Protein AF-A0AAJ1X7M6-F1 (afdb_monomer)

Structure (mmCIF, N/CA/C/O backbone):
data_AF-A0AAJ1X7M6-F1
#
_entry.id   AF-A0AAJ1X7M6-F1
#
loop_
_atom_site.group_PDB
_atom_site.id
_atom_site.type_symbol
_atom_site.label_atom_id
_atom_site.label_alt_id
_atom_site.label_comp_id
_atom_site.label_asym_id
_atom_site.label_entity_id
_atom_site.label_seq_id
_atom_site.pdbx_PDB_ins_code
_atom_site.Cartn_x
_atom_site.Cartn_y
_atom_site.Cartn_z
_atom_site.occupancy
_atom_site.B_iso_or_equiv
_atom_site.auth_seq_id
_atom_site.auth_comp_id
_atom_site.auth_asym_id
_atom_site.auth_atom_id
_atom_site.pdbx_PDB_model_num
ATOM 1 N N . ILE A 1 1 ? 9.380 -6.511 -21.056 1.00 93.94 1 ILE A N 1
ATOM 2 C CA . ILE A 1 1 ? 8.818 -5.500 -20.131 1.00 93.94 1 ILE A CA 1
ATOM 3 C C . ILE A 1 1 ? 8.712 -6.164 -18.772 1.00 93.94 1 ILE A C 1
ATOM 5 O O . ILE A 1 1 ? 8.266 -7.304 -18.730 1.00 93.94 1 ILE A O 1
ATOM 9 N N . GLY A 1 2 ? 9.185 -5.514 -17.716 1.00 96.38 2 GLY A N 1
ATOM 10 C CA . GLY A 1 2 ? 9.044 -5.980 -16.339 1.00 96.38 2 GLY A CA 1
ATOM 11 C C . GLY A 1 2 ? 8.479 -4.866 -15.471 1.00 96.38 2 GLY A C 1
ATOM 12 O O . GLY A 1 2 ? 8.738 -3.697 -15.748 1.00 96.38 2 GLY A O 1
ATOM 13 N N . SER A 1 3 ? 7.714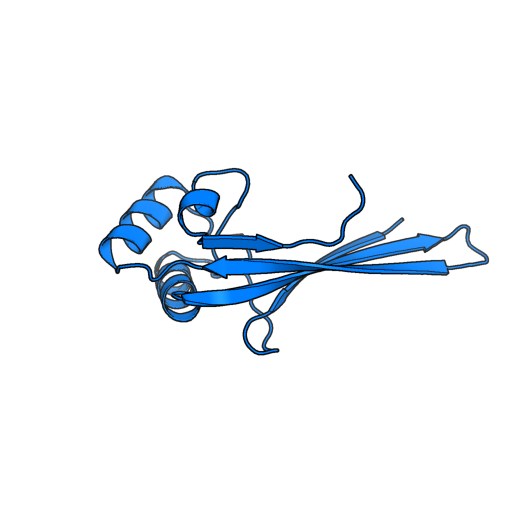 -5.227 -14.449 1.00 95.88 3 SER A N 1
ATOM 14 C CA . SER A 1 3 ? 7.148 -4.284 -13.488 1.00 95.88 3 SER A CA 1
ATOM 15 C C . SER A 1 3 ? 7.124 -4.892 -12.094 1.00 95.88 3 SER A C 1
ATOM 17 O O . SER A 1 3 ? 7.046 -6.114 -11.959 1.00 95.88 3 SER A O 1
ATOM 19 N N . ASP A 1 4 ? 7.161 -4.037 -11.081 1.00 93.94 4 ASP A N 1
ATOM 20 C CA . ASP A 1 4 ? 6.993 -4.416 -9.680 1.00 93.94 4 ASP A CA 1
ATOM 21 C C . ASP A 1 4 ? 6.290 -3.292 -8.917 1.00 93.94 4 ASP A C 1
ATOM 23 O O . ASP A 1 4 ? 6.325 -2.134 -9.345 1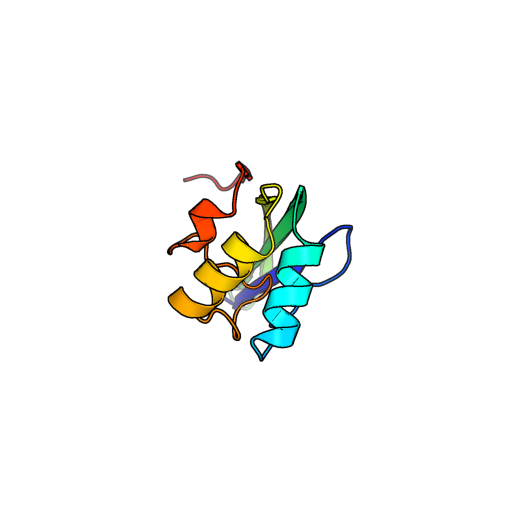.00 93.94 4 ASP A O 1
ATOM 27 N N . GLN A 1 5 ? 5.653 -3.631 -7.799 1.00 91.69 5 GLN A N 1
ATOM 28 C CA . GLN A 1 5 ? 4.992 -2.651 -6.947 1.00 91.69 5 GLN A CA 1
ATOM 29 C C . GLN A 1 5 ? 5.335 -2.883 -5.478 1.00 91.69 5 GLN A C 1
ATOM 31 O O . GLN A 1 5 ? 5.181 -3.987 -4.952 1.00 91.69 5 GLN A O 1
ATOM 36 N N . VAL A 1 6 ? 5.750 -1.816 -4.798 1.00 93.75 6 VAL A N 1
ATOM 37 C CA . VAL A 1 6 ? 6.059 -1.827 -3.362 1.00 93.75 6 VAL A CA 1
ATOM 38 C C . VAL A 1 6 ? 5.380 -0.658 -2.659 1.00 93.75 6 VAL A C 1
ATOM 40 O O . VAL A 1 6 ? 5.072 0.357 -3.277 1.00 93.75 6 VAL A O 1
ATOM 43 N N . ALA A 1 7 ? 5.141 -0.794 -1.356 1.00 94.88 7 ALA A N 1
ATOM 44 C CA . ALA A 1 7 ? 4.537 0.252 -0.537 1.00 94.88 7 ALA A CA 1
ATOM 45 C C . ALA A 1 7 ? 5.502 0.700 0.562 1.00 94.88 7 ALA A C 1
ATOM 47 O O . ALA A 1 7 ? 6.215 -0.130 1.136 1.00 94.88 7 ALA A O 1
ATOM 48 N N . THR A 1 8 ? 5.496 1.990 0.888 1.00 96.31 8 THR A N 1
ATOM 49 C CA . THR A 1 8 ? 6.234 2.549 2.021 1.00 96.31 8 THR A CA 1
ATOM 50 C C . THR A 1 8 ? 5.355 3.471 2.870 1.00 96.31 8 THR A C 1
ATOM 52 O O . THR A 1 8 ? 4.391 4.062 2.387 1.00 96.31 8 THR A O 1
ATOM 55 N N . VAL A 1 9 ? 5.670 3.571 4.161 1.00 96.12 9 VAL A N 1
ATOM 56 C CA . VAL A 1 9 ? 5.131 4.585 5.082 1.00 96.12 9 VAL A CA 1
ATOM 57 C C . VAL A 1 9 ? 6.305 5.173 5.847 1.00 96.12 9 VAL A C 1
ATOM 59 O O . VAL A 1 9 ? 7.151 4.422 6.332 1.00 96.12 9 VAL A O 1
ATOM 62 N N . ASP A 1 10 ? 6.413 6.499 5.893 1.00 93.19 10 ASP A N 1
ATOM 63 C CA . ASP A 1 10 ? 7.557 7.200 6.497 1.00 93.19 10 ASP A CA 1
ATOM 64 C C . ASP A 1 10 ? 8.926 6.659 6.020 1.00 93.19 10 ASP A C 1
ATOM 66 O O . ASP A 1 10 ? 9.877 6.502 6.790 1.00 93.19 10 ASP A O 1
ATOM 70 N N . GLY A 1 11 ? 9.018 6.310 4.731 1.00 91.00 11 GLY A N 1
ATOM 71 C CA . GLY A 1 11 ? 10.219 5.744 4.108 1.00 91.00 11 GLY A CA 1
ATOM 72 C C . GLY A 1 11 ? 10.545 4.294 4.497 1.00 91.00 11 GLY A C 1
ATOM 73 O O . GLY A 1 11 ? 11.577 3.776 4.074 1.00 91.00 11 GLY A O 1
ATOM 74 N N . GLN A 1 12 ? 9.698 3.622 5.283 1.00 94.62 12 GLN A N 1
ATOM 75 C CA . GLN A 1 12 ? 9.862 2.214 5.651 1.00 94.62 12 GLN A CA 1
ATOM 76 C C . GLN A 1 12 ? 9.002 1.304 4.767 1.00 94.62 12 GLN A C 1
ATOM 78 O O . GLN A 1 12 ? 7.818 1.592 4.576 1.00 94.62 12 GLN A O 1
ATOM 83 N N . PRO A 1 13 ? 9.548 0.188 4.249 1.00 94.81 13 PRO A N 1
ATOM 84 C CA . PRO A 1 13 ? 8.801 -0.722 3.393 1.00 94.81 13 PRO A CA 1
ATOM 85 C C . PRO A 1 13 ? 7.702 -1.457 4.163 1.00 94.81 13 PRO A C 1
ATOM 87 O O . PRO A 1 13 ? 7.901 -1.937 5.281 1.00 94.81 13 PRO A O 1
ATOM 90 N N . ILE A 1 14 ? 6.549 -1.607 3.517 1.00 95.12 14 ILE A N 1
ATOM 91 C CA . ILE A 1 14 ? 5.398 -2.342 4.031 1.00 95.12 14 ILE A CA 1
ATOM 92 C C . ILE A 1 14 ? 5.165 -3.563 3.153 1.00 95.12 14 ILE A C 1
ATOM 94 O O . ILE A 1 14 ? 4.930 -3.463 1.952 1.00 95.12 14 ILE A O 1
ATOM 98 N N . GLY A 1 15 ? 5.206 -4.736 3.778 1.00 94.12 15 GLY A N 1
ATOM 99 C CA . GLY A 1 15 ? 4.908 -6.001 3.122 1.00 94.12 15 GLY A CA 1
ATOM 100 C C . GLY A 1 15 ? 3.475 -6.474 3.344 1.00 94.12 15 GLY A C 1
ATOM 101 O O . GLY A 1 15 ? 2.651 -5.826 3.994 1.00 94.12 15 GLY A O 1
ATOM 102 N N . LYS A 1 16 ? 3.211 -7.678 2.842 1.00 95.19 16 LYS A N 1
ATOM 103 C CA . LYS A 1 16 ? 1.962 -8.408 3.062 1.00 95.19 16 LYS A CA 1
ATOM 104 C C . LYS A 1 16 ? 1.849 -8.816 4.539 1.00 95.19 16 LYS A C 1
ATOM 106 O O . LYS A 1 16 ? 2.827 -9.335 5.095 1.00 95.19 16 LYS A O 1
ATOM 111 N N . PRO A 1 17 ? 0.696 -8.609 5.191 1.00 96.06 17 PRO A N 1
ATOM 112 C CA . PRO A 1 17 ? 0.522 -8.964 6.597 1.00 96.06 17 PRO A CA 1
ATOM 113 C C . PRO A 1 17 ? 0.467 -10.484 6.818 1.00 96.06 17 PRO A C 1
ATOM 115 O O . PRO A 1 17 ? 0.880 -10.951 7.872 1.00 96.06 17 PRO A O 1
ATOM 118 N N . GLY A 1 18 ? 0.001 -11.272 5.846 1.00 96.69 18 GLY A N 1
ATOM 119 C CA . GLY A 1 18 ? -0.097 -12.734 5.910 1.00 96.69 18 GLY A CA 1
ATOM 120 C C . GLY A 1 18 ? -1.276 -13.272 6.728 1.00 96.69 18 GLY A C 1
ATOM 121 O O . GLY A 1 18 ? -1.846 -14.290 6.349 1.00 96.69 18 GLY A O 1
ATOM 122 N N . ASP A 1 19 ? -1.675 -12.590 7.804 1.00 96.81 19 ASP A N 1
ATOM 123 C CA . ASP A 1 19 ? -2.802 -12.980 8.658 1.00 96.81 19 ASP A CA 1
ATOM 124 C C . ASP A 1 19 ? -3.592 -11.772 9.194 1.00 96.81 19 ASP A C 1
ATOM 126 O O . ASP A 1 19 ? -3.164 -10.619 9.081 1.00 96.81 19 ASP A O 1
ATOM 130 N N . PHE A 1 20 ? -4.756 -12.049 9.794 1.00 97.31 20 PHE A N 1
ATOM 131 C CA . PHE A 1 20 ? -5.662 -11.038 10.349 1.00 97.31 20 PHE A CA 1
ATOM 132 C C . PHE A 1 20 ? -5.008 -10.173 11.431 1.00 97.31 20 PHE A C 1
ATOM 134 O O . PHE A 1 20 ? -5.150 -8.953 11.409 1.00 97.31 20 PHE A O 1
ATOM 141 N N . THR A 1 21 ? -4.277 -10.775 12.371 1.00 97.69 21 THR A N 1
ATOM 142 C CA . THR A 1 21 ? -3.670 -10.053 13.502 1.00 97.69 21 THR A CA 1
ATOM 143 C C . THR A 1 21 ? -2.637 -9.045 13.007 1.00 97.69 21 THR A C 1
ATOM 145 O O . THR A 1 21 ? -2.621 -7.888 13.435 1.00 97.69 21 THR A O 1
ATOM 148 N N . ARG A 1 22 ? -1.793 -9.463 12.060 1.00 97.56 22 ARG A N 1
ATOM 149 C CA . ARG A 1 22 ? -0.799 -8.599 11.423 1.00 97.56 22 ARG A CA 1
ATOM 150 C C . ARG A 1 22 ? -1.452 -7.544 10.537 1.00 97.56 22 ARG A C 1
ATOM 152 O O . ARG A 1 22 ? -0.970 -6.415 10.527 1.00 97.56 22 ARG A O 1
ATOM 159 N N . ALA A 1 23 ? -2.549 -7.866 9.855 1.00 97.38 23 ALA A N 1
ATOM 160 C CA . ALA A 1 23 ? -3.294 -6.903 9.045 1.00 97.38 23 ALA A CA 1
ATOM 161 C C . ALA A 1 23 ? -3.955 -5.824 9.914 1.00 97.38 23 ALA A C 1
ATOM 163 O O . ALA A 1 23 ? -3.888 -4.640 9.593 1.00 97.38 23 ALA A O 1
ATOM 164 N N . GLN A 1 24 ? -4.506 -6.207 11.068 1.00 97.94 24 GLN A N 1
ATOM 165 C CA . GLN A 1 24 ? -5.075 -5.274 12.040 1.00 97.94 24 GLN A CA 1
ATOM 166 C C . GLN A 1 24 ? -4.001 -4.323 12.583 1.00 97.94 24 GLN A C 1
ATOM 168 O O . GLN A 1 24 ? -4.199 -3.108 12.608 1.00 97.94 24 GLN A O 1
ATOM 173 N N . ALA A 1 25 ? -2.840 -4.855 12.981 1.00 97.12 25 ALA A N 1
ATOM 174 C CA . ALA A 1 25 ? -1.711 -4.042 13.431 1.00 97.12 25 ALA A CA 1
ATOM 175 C C . ALA A 1 25 ? -1.198 -3.105 12.325 1.00 97.12 25 ALA A C 1
ATOM 177 O O . ALA A 1 25 ? -0.912 -1.938 12.590 1.00 97.12 25 ALA A O 1
ATOM 178 N N . GLN A 1 26 ? -1.133 -3.596 11.086 1.00 96.56 26 GLN A N 1
ATOM 179 C CA . GLN A 1 26 ? -0.722 -2.808 9.931 1.00 96.56 26 GLN A CA 1
ATOM 180 C C . GLN A 1 26 ? -1.707 -1.660 9.666 1.00 96.56 26 GLN A C 1
ATOM 182 O O . GLN A 1 26 ? -1.278 -0.514 9.616 1.00 96.56 26 GLN A O 1
ATOM 187 N N . LEU A 1 27 ? -3.020 -1.911 9.603 1.00 97.19 27 LEU A N 1
ATOM 188 C CA . LEU A 1 27 ? -4.020 -0.852 9.398 1.00 97.19 27 LEU A CA 1
ATOM 189 C C . LEU A 1 27 ? -4.065 0.168 10.543 1.00 97.19 27 LEU A C 1
ATOM 191 O O . LEU A 1 27 ? -4.280 1.354 10.293 1.00 97.19 27 LEU A O 1
ATOM 195 N N . ARG A 1 28 ? -3.809 -0.249 11.789 1.00 97.50 28 ARG A N 1
ATOM 196 C CA . ARG A 1 28 ? -3.641 0.688 12.913 1.00 97.50 28 ARG A CA 1
ATOM 197 C C . ARG A 1 28 ? -2.437 1.605 12.713 1.00 97.50 28 ARG A C 1
ATOM 199 O O . ARG A 1 28 ? -2.561 2.802 12.948 1.00 97.50 28 ARG A O 1
ATOM 206 N N . ALA A 1 29 ? -1.303 1.062 12.271 1.00 96.31 29 ALA A N 1
ATOM 207 C CA . ALA A 1 29 ? -0.098 1.846 11.999 1.00 96.31 29 ALA A CA 1
ATOM 208 C C . ALA A 1 29 ? -0.2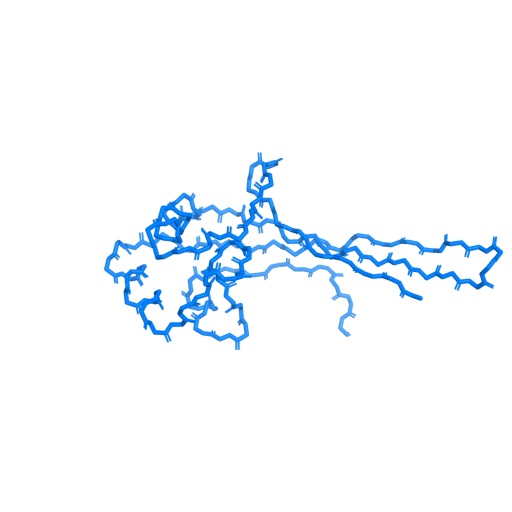90 2.814 10.821 1.00 96.31 29 ALA A C 1
ATOM 210 O O . ALA A 1 29 ? 0.226 3.926 10.852 1.00 96.31 29 ALA A O 1
ATOM 211 N N . LEU A 1 30 ? -1.070 2.410 9.815 1.00 96.44 30 LEU A N 1
ATOM 212 C CA . LEU A 1 30 ? -1.386 3.239 8.652 1.00 96.44 30 LEU A CA 1
ATOM 213 C C . LEU A 1 30 ? -2.460 4.300 8.921 1.00 96.44 30 LEU A C 1
ATOM 215 O O . LEU A 1 30 ? -2.583 5.250 8.155 1.00 96.44 30 LEU A O 1
ATOM 219 N N . SER A 1 31 ? -3.240 4.161 9.994 1.00 97.44 31 SER A N 1
ATOM 220 C CA . SER A 1 31 ? -4.325 5.078 10.350 1.00 97.44 31 SER A CA 1
ATOM 221 C C . SER A 1 31 ? -3.844 6.533 10.422 1.00 97.44 31 SER A C 1
ATOM 223 O O . SER A 1 31 ? -2.996 6.891 11.239 1.00 97.44 31 SER A O 1
ATOM 225 N N . GLY A 1 32 ? -4.407 7.390 9.568 1.00 97.31 32 GLY A N 1
ATOM 226 C CA . GLY A 1 32 ? -4.041 8.805 9.467 1.00 97.31 32 GLY A CA 1
ATOM 227 C C . GLY A 1 32 ? -2.708 9.103 8.768 1.00 97.31 32 GLY A C 1
ATOM 228 O O . GLY A 1 32 ? -2.341 10.276 8.701 1.00 97.31 32 GLY A O 1
ATOM 229 N N . GLN A 1 33 ? -1.996 8.090 8.270 1.00 97.88 33 GLN A N 1
ATOM 230 C CA . GLN A 1 33 ? -0.709 8.242 7.589 1.00 97.88 33 GLN A CA 1
ATOM 231 C C . GLN A 1 33 ? -0.869 8.391 6.075 1.00 97.88 33 GLN A C 1
ATOM 233 O O . GLN A 1 33 ? -1.921 8.100 5.500 1.00 97.88 33 GLN A O 1
ATOM 238 N N . ILE A 1 34 ? 0.204 8.836 5.424 1.00 97.44 34 ILE A N 1
ATOM 239 C CA . ILE A 1 34 ? 0.337 8.791 3.969 1.00 97.44 34 ILE A CA 1
ATOM 240 C C . ILE A 1 34 ? 1.174 7.566 3.618 1.00 97.44 34 ILE A C 1
ATOM 242 O O . ILE A 1 34 ? 2.305 7.430 4.076 1.00 97.44 34 ILE A O 1
ATOM 246 N N . VAL A 1 35 ? 0.603 6.687 2.803 1.00 96.38 35 VAL A N 1
ATOM 247 C CA . VAL A 1 35 ? 1.288 5.521 2.244 1.00 96.38 35 VAL A CA 1
ATOM 248 C C . VAL A 1 35 ? 1.664 5.831 0.805 1.00 96.38 35 VAL A C 1
ATOM 250 O O . VAL A 1 35 ? 0.817 6.265 0.022 1.00 96.38 35 VAL A O 1
ATOM 253 N N . GLU A 1 36 ? 2.924 5.606 0.459 1.00 95.88 36 GLU A N 1
ATOM 254 C CA . GLU A 1 36 ? 3.440 5.770 -0.895 1.00 95.88 36 GLU A CA 1
ATOM 255 C C . GLU A 1 36 ? 3.519 4.401 -1.573 1.00 95.88 36 GLU A C 1
ATOM 257 O O . GLU A 1 36 ? 4.228 3.503 -1.120 1.00 95.88 36 GLU A O 1
ATOM 262 N N . PHE A 1 37 ? 2.769 4.229 -2.657 1.00 94.00 37 PHE A N 1
ATOM 263 C CA . PHE A 1 37 ? 2.824 3.055 -3.519 1.00 94.00 37 PHE A CA 1
ATOM 264 C C . PHE A 1 37 ? 3.700 3.376 -4.728 1.00 94.00 37 PHE A C 1
ATOM 266 O O . PHE A 1 37 ? 3.348 4.224 -5.548 1.00 94.00 37 PHE A O 1
ATOM 273 N N . HIS A 1 38 ? 4.830 2.688 -4.829 1.00 94.12 38 HIS A N 1
ATOM 274 C CA . HIS A 1 38 ? 5.784 2.795 -5.926 1.00 94.12 38 HIS A CA 1
ATOM 275 C C . HIS A 1 38 ? 5.458 1.737 -6.965 1.00 94.12 38 HIS A C 1
ATOM 277 O O . HIS A 1 38 ? 5.478 0.546 -6.651 1.00 94.12 38 HIS A O 1
ATOM 283 N N . SER A 1 39 ? 5.166 2.166 -8.187 1.00 93.94 39 SER A N 1
ATOM 284 C CA . SER A 1 39 ? 4.966 1.282 -9.333 1.00 93.94 39 SER A CA 1
ATOM 285 C C . SER A 1 39 ? 6.140 1.454 -10.286 1.00 93.94 39 SER A C 1
ATOM 287 O O . SER A 1 39 ? 6.226 2.442 -11.018 1.00 93.94 39 SER A O 1
ATOM 289 N N . ALA A 1 40 ? 7.055 0.488 -10.269 1.00 94.56 40 ALA A N 1
ATOM 290 C CA . ALA A 1 40 ? 8.243 0.495 -11.105 1.00 94.56 40 ALA A CA 1
ATOM 291 C C . ALA A 1 40 ? 7.980 -0.242 -12.424 1.00 94.56 40 ALA A C 1
ATOM 293 O O . ALA A 1 40 ? 7.434 -1.347 -12.436 1.00 94.56 40 ALA A O 1
ATOM 294 N N . LEU A 1 41 ? 8.428 0.334 -13.540 1.00 95.44 41 LEU A N 1
ATOM 295 C CA . LEU A 1 41 ? 8.351 -0.251 -14.880 1.00 95.44 41 LEU A CA 1
ATOM 296 C C . LEU A 1 41 ? 9.728 -0.229 -15.546 1.00 95.44 41 LEU A C 1
ATOM 298 O O . LEU A 1 41 ? 10.462 0.753 -15.447 1.00 95.44 41 LEU A O 1
ATOM 302 N N . ALA A 1 42 ? 10.056 -1.291 -16.279 1.00 96.25 42 ALA A N 1
ATOM 303 C CA . ALA A 1 42 ? 11.224 -1.367 -17.144 1.00 96.25 42 ALA A CA 1
ATOM 304 C C . ALA A 1 42 ? 10.872 -1.959 -18.519 1.00 96.25 42 ALA A C 1
ATOM 306 O O . ALA A 1 42 ? 10.321 -3.060 -18.634 1.00 96.25 42 ALA A O 1
ATOM 307 N N . VAL A 1 43 ? 11.249 -1.257 -19.586 1.00 97.06 43 VAL A N 1
ATOM 308 C CA . VAL A 1 43 ? 11.092 -1.692 -20.981 1.00 97.06 43 VAL A CA 1
ATOM 309 C C . VAL A 1 43 ? 12.475 -1.830 -21.600 1.00 97.06 43 VAL A C 1
ATOM 311 O O . VAL A 1 43 ? 13.322 -0.960 -21.436 1.00 97.06 43 VAL A O 1
ATOM 314 N N . THR A 1 44 ? 12.716 -2.925 -22.316 1.00 97.31 44 THR A N 1
ATOM 315 C CA . THR A 1 44 ? 13.975 -3.139 -23.031 1.00 97.31 44 THR A CA 1
ATOM 316 C C . THR A 1 44 ? 13.728 -3.803 -24.372 1.00 97.31 44 THR A C 1
ATOM 318 O O . THR A 1 44 ? 12.843 -4.652 -24.485 1.00 97.31 44 THR A O 1
ATOM 321 N N . ASP A 1 45 ? 14.520 -3.415 -25.365 1.00 96.88 45 ASP A N 1
ATOM 322 C CA . ASP A 1 45 ? 14.614 -4.051 -26.681 1.00 96.88 45 ASP A CA 1
ATOM 323 C C . ASP A 1 45 ? 15.851 -4.965 -26.810 1.00 96.88 45 ASP A C 1
ATOM 325 O O . ASP A 1 45 ? 16.141 -5.466 -27.892 1.00 96.88 45 ASP A O 1
ATOM 329 N N . GLY A 1 46 ? 16.591 -5.184 -25.714 1.00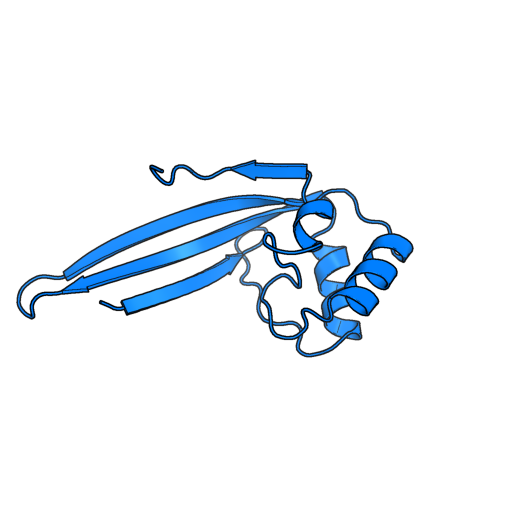 95.88 46 GLY A N 1
ATOM 330 C CA . GLY A 1 46 ? 17.862 -5.918 -25.697 1.00 95.88 46 GLY A CA 1
ATOM 331 C C . GLY A 1 46 ? 19.108 -5.043 -25.884 1.00 95.88 46 GLY A C 1
ATOM 332 O O . GLY A 1 46 ? 20.215 -5.516 -25.634 1.00 95.88 46 GLY A O 1
ATOM 333 N N . HIS A 1 47 ? 18.947 -3.768 -26.249 1.00 96.75 47 HIS A N 1
ATOM 334 C CA . HIS A 1 47 ? 20.041 -2.807 -26.429 1.00 96.75 47 HIS A CA 1
ATOM 335 C C . HIS A 1 47 ? 19.945 -1.618 -25.469 1.00 96.75 47 HIS A C 1
ATOM 337 O O . HIS A 1 47 ? 20.960 -1.177 -24.929 1.00 96.75 47 HIS A O 1
ATOM 343 N N . ARG A 1 48 ? 18.732 -1.111 -25.229 1.00 96.31 48 ARG A N 1
ATOM 344 C CA . ARG A 1 48 ? 18.439 -0.034 -24.276 1.00 96.31 48 ARG A CA 1
ATOM 345 C C . ARG A 1 48 ? 17.443 -0.507 -23.225 1.00 96.31 48 ARG A C 1
ATOM 347 O O . ARG A 1 48 ? 16.631 -1.400 -23.471 1.00 96.31 48 ARG A O 1
ATOM 354 N N . VAL A 1 49 ? 17.509 0.097 -22.041 1.00 97.25 49 VAL A N 1
ATOM 355 C CA . VAL A 1 49 ? 16.507 -0.074 -20.986 1.00 97.25 49 VAL A CA 1
ATOM 356 C C . VAL A 1 49 ? 15.958 1.296 -20.613 1.00 97.25 49 VAL A C 1
ATOM 358 O O . VAL A 1 49 ? 16.714 2.144 -20.150 1.00 97.25 49 VAL A O 1
ATOM 361 N N . GLU A 1 50 ? 14.656 1.481 -20.786 1.00 97.12 50 GLU A N 1
ATOM 362 C CA . GLU A 1 50 ? 13.902 2.606 -20.227 1.00 97.12 50 GLU A CA 1
ATOM 363 C C . GLU A 1 50 ? 13.265 2.170 -18.909 1.00 97.12 50 GLU A C 1
ATOM 365 O O . GLU A 1 50 ? 12.788 1.035 -18.803 1.00 97.12 50 GLU A O 1
ATOM 370 N N . LYS A 1 51 ? 13.265 3.048 -17.903 1.00 95.94 51 LYS A N 1
ATOM 371 C CA . LYS A 1 51 ? 12.693 2.766 -16.581 1.00 95.94 51 LYS A CA 1
ATOM 372 C C . LYS A 1 51 ? 11.919 3.967 -16.056 1.00 95.94 51 LYS A C 1
ATOM 374 O O . LYS A 1 51 ? 12.332 5.100 -16.286 1.00 95.94 51 LYS A O 1
ATOM 379 N N . ALA A 1 52 ? 10.858 3.704 -15.308 1.00 94.00 52 ALA A N 1
ATOM 380 C CA . ALA A 1 52 ? 10.090 4.714 -14.592 1.00 94.00 52 ALA A CA 1
ATOM 381 C C . ALA A 1 52 ? 9.689 4.185 -13.207 1.00 94.00 52 ALA A C 1
ATOM 383 O O . ALA A 1 52 ? 9.479 2.982 -13.052 1.00 94.00 52 ALA A O 1
ATOM 384 N N . ASP A 1 53 ? 9.591 5.085 -12.229 1.00 93.81 53 ASP A N 1
ATOM 385 C CA . ASP A 1 53 ? 8.948 4.844 -10.934 1.00 93.81 53 ASP A CA 1
ATOM 386 C C . ASP A 1 53 ? 7.831 5.873 -10.766 1.00 93.81 53 ASP A C 1
ATOM 388 O O . ASP A 1 53 ? 8.083 7.080 -10.819 1.00 93.81 53 ASP A O 1
ATOM 392 N N . ILE A 1 54 ? 6.600 5.387 -10.631 1.00 93.56 54 ILE A N 1
ATOM 393 C CA . ILE A 1 54 ? 5.408 6.211 -10.469 1.00 93.56 54 ILE A CA 1
ATOM 394 C C . ILE A 1 54 ? 4.945 6.062 -9.025 1.00 93.56 54 ILE A C 1
ATOM 396 O O . ILE A 1 54 ? 4.589 4.966 -8.586 1.00 93.56 54 ILE A O 1
ATOM 400 N N . VAL A 1 55 ? 4.926 7.180 -8.299 1.00 94.31 55 VAL A N 1
ATOM 401 C CA . VAL A 1 55 ? 4.538 7.212 -6.887 1.00 94.31 55 VAL A CA 1
ATOM 402 C C . VAL A 1 55 ? 3.092 7.670 -6.755 1.00 94.31 55 VAL A C 1
ATOM 404 O O . VAL A 1 55 ? 2.762 8.817 -7.052 1.00 94.31 55 VAL A O 1
ATOM 407 N N . THR A 1 56 ? 2.241 6.784 -6.246 1.00 94.44 56 THR A N 1
ATOM 408 C CA . THR A 1 56 ? 0.872 7.109 -5.832 1.00 94.44 56 THR A CA 1
ATOM 409 C C . THR A 1 56 ? 0.826 7.289 -4.319 1.00 94.44 56 THR A C 1
ATOM 411 O O . THR A 1 56 ? 1.211 6.395 -3.569 1.00 94.44 56 THR A O 1
ATOM 414 N N . ARG A 1 57 ? 0.339 8.440 -3.850 1.00 95.75 57 ARG A N 1
ATOM 415 C CA . ARG A 1 57 ? 0.216 8.763 -2.423 1.00 95.75 57 ARG A CA 1
ATOM 416 C C . ARG A 1 57 ? -1.220 8.586 -1.961 1.00 95.75 57 ARG A C 1
ATOM 418 O O . ARG A 1 57 ? -2.111 9.315 -2.393 1.00 95.75 57 ARG A O 1
ATOM 425 N N . CYS A 1 58 ? -1.429 7.655 -1.041 1.00 95.62 58 CYS A N 1
ATOM 426 C CA . CYS A 1 58 ? -2.724 7.368 -0.440 1.00 95.62 58 CYS A CA 1
ATOM 427 C C . CYS A 1 58 ? -2.729 7.861 1.004 1.00 95.62 58 CYS A C 1
ATOM 429 O O . CYS A 1 58 ? -2.038 7.306 1.859 1.00 95.62 58 CYS A O 1
ATOM 431 N N . LYS A 1 59 ? -3.527 8.888 1.300 1.00 97.25 59 LYS A N 1
ATOM 432 C CA . LYS A 1 59 ? -3.749 9.321 2.679 1.00 97.25 59 LYS A CA 1
ATOM 433 C C . LYS A 1 59 ? -4.836 8.455 3.296 1.00 97.25 59 LYS A C 1
ATOM 435 O O . LYS A 1 59 ? -5.965 8.451 2.813 1.00 97.25 59 LYS A O 1
ATOM 440 N N . PHE A 1 60 ? -4.517 7.745 4.368 1.00 97.25 60 PHE A N 1
ATOM 441 C CA . PHE A 1 60 ? -5.489 6.970 5.127 1.00 97.25 60 PHE A CA 1
ATOM 442 C 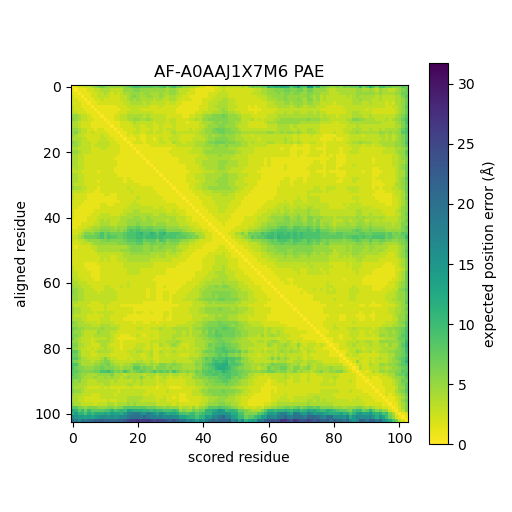C . PHE A 1 60 ? -6.286 7.882 6.056 1.00 97.25 60 PHE A C 1
ATOM 444 O O . PHE A 1 60 ? -5.757 8.814 6.666 1.00 97.25 60 PHE A O 1
ATOM 451 N N . ARG A 1 61 ? -7.575 7.582 6.209 1.00 97.94 61 ARG A N 1
ATOM 452 C CA . ARG A 1 61 ? -8.410 8.194 7.246 1.00 97.94 61 ARG A CA 1
ATOM 453 C C . ARG A 1 61 ? -7.886 7.798 8.623 1.00 97.94 61 ARG A C 1
ATOM 455 O O . ARG A 1 61 ? -7.167 6.813 8.781 1.00 97.94 61 ARG A O 1
ATOM 462 N N . ARG A 1 62 ? -8.322 8.520 9.654 1.00 97.88 62 ARG A N 1
ATOM 463 C CA . ARG A 1 62 ? -8.231 8.008 11.026 1.00 97.88 62 ARG A CA 1
ATOM 464 C C . ARG A 1 62 ? -9.237 6.873 11.187 1.00 97.88 62 ARG A C 1
ATOM 466 O O . ARG A 1 62 ? -10.443 7.108 11.203 1.00 97.88 62 A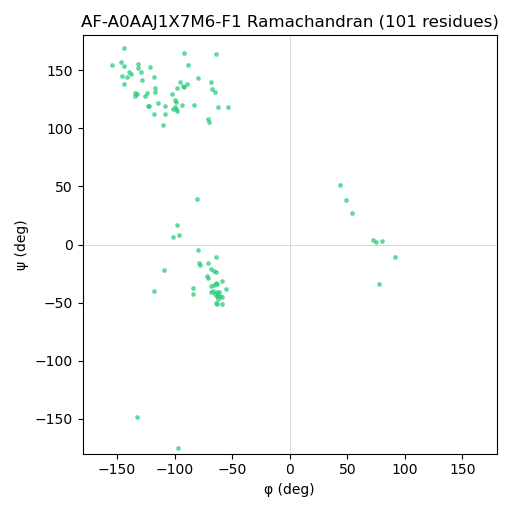RG A O 1
ATOM 473 N N . LEU A 1 63 ? -8.728 5.654 11.261 1.00 97.06 63 LEU A N 1
ATOM 474 C CA . LEU A 1 63 ? -9.501 4.426 11.379 1.00 97.06 63 LEU A CA 1
ATOM 475 C C . LEU A 1 63 ? -9.745 4.085 12.851 1.00 97.06 63 LEU A C 1
ATOM 477 O O . LEU A 1 63 ? -8.838 4.192 13.677 1.00 97.06 63 LEU A O 1
ATOM 481 N N . SER A 1 64 ? -10.966 3.655 13.169 1.00 97.81 64 SER A N 1
ATOM 482 C CA . SER A 1 64 ? -11.275 3.021 14.451 1.00 97.81 64 SER A CA 1
ATOM 483 C C . SER A 1 64 ? -11.039 1.515 14.366 1.00 97.81 64 SER A C 1
ATOM 485 O O . SER A 1 64 ? -11.183 0.920 13.298 1.00 97.81 64 SER A O 1
ATOM 487 N N . ASP A 1 65 ? -10.761 0.880 15.503 1.00 97.69 65 ASP A N 1
ATOM 488 C CA . ASP A 1 65 ? -10.594 -0.578 15.578 1.00 97.69 65 ASP A CA 1
ATOM 489 C C . ASP A 1 65 ? -11.809 -1.336 15.026 1.00 97.69 65 ASP A C 1
ATOM 491 O O . ASP A 1 65 ? -11.660 -2.315 14.303 1.00 97.69 65 ASP A O 1
ATOM 495 N N . GLN A 1 66 ? -13.020 -0.837 15.289 1.00 97.62 66 GLN A N 1
ATOM 496 C CA . GLN A 1 66 ? -14.245 -1.426 14.752 1.00 97.62 66 GLN A CA 1
ATOM 497 C C . GLN A 1 66 ? -14.299 -1.362 13.218 1.00 97.62 66 GLN A C 1
ATOM 499 O O . GLN A 1 66 ? -14.732 -2.323 12.584 1.00 97.62 66 GLN A O 1
ATOM 504 N N . ALA A 1 67 ? -13.877 -0.243 12.619 1.00 96.94 67 ALA A N 1
ATOM 505 C CA . ALA A 1 67 ? -13.849 -0.096 11.166 1.00 96.94 67 ALA A CA 1
ATOM 506 C C . ALA A 1 67 ? -12.790 -1.009 10.535 1.00 96.94 67 ALA A C 1
ATOM 508 O O . ALA A 1 67 ? -13.066 -1.643 9.519 1.00 96.94 67 ALA A O 1
ATOM 509 N N . ILE A 1 68 ? -11.615 -1.117 11.166 1.00 97.75 68 ILE A N 1
ATOM 510 C CA . ILE A 1 68 ? -10.541 -2.029 10.751 1.00 97.75 68 ILE A CA 1
ATOM 511 C C . ILE A 1 68 ? -11.042 -3.476 10.762 1.00 97.75 68 ILE A C 1
ATOM 513 O O . ILE A 1 68 ? -10.921 -4.173 9.759 1.00 97.75 68 ILE A O 1
ATOM 517 N N . ASP A 1 69 ? -11.651 -3.919 11.861 1.00 97.44 69 ASP A N 1
ATOM 518 C CA . ASP A 1 69 ? -12.123 -5.298 12.003 1.00 97.44 69 ASP A CA 1
ATOM 519 C C . ASP A 1 69 ? -13.240 -5.636 11.021 1.00 97.44 69 ASP A C 1
ATOM 521 O O . ASP A 1 69 ? -13.236 -6.716 10.426 1.00 97.44 69 ASP A O 1
ATOM 525 N N . ALA A 1 70 ? -14.196 -4.720 10.847 1.00 96.94 70 ALA A N 1
ATOM 526 C CA . ALA A 1 70 ? -15.283 -4.889 9.892 1.00 96.94 70 ALA A CA 1
ATOM 527 C C . ALA A 1 70 ? -14.744 -5.019 8.462 1.00 96.94 70 ALA A C 1
ATOM 529 O O . ALA A 1 70 ? -15.158 -5.9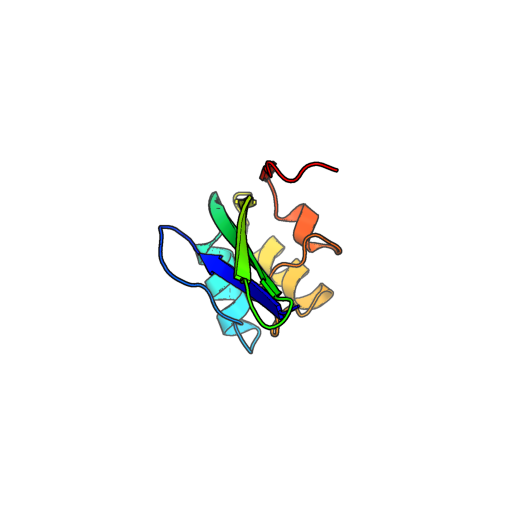15 7.730 1.00 96.94 70 ALA A O 1
ATOM 530 N N . TYR A 1 71 ? -13.787 -4.166 8.094 1.00 97.19 71 TYR A N 1
ATOM 531 C CA . TYR A 1 71 ? -13.137 -4.200 6.792 1.00 97.19 71 TYR A CA 1
ATOM 532 C C . TYR A 1 71 ? -12.354 -5.503 6.568 1.00 97.19 71 TYR A C 1
ATOM 534 O O . TYR A 1 71 ? -12.581 -6.192 5.575 1.00 97.19 71 TYR A O 1
ATOM 542 N N . LEU A 1 72 ? -11.481 -5.892 7.504 1.00 97.00 72 LEU A N 1
ATOM 543 C CA . LEU A 1 72 ? -10.632 -7.080 7.353 1.00 97.00 72 LEU A CA 1
ATOM 544 C C . LEU A 1 72 ? -11.438 -8.377 7.260 1.00 97.00 72 LEU A C 1
ATOM 546 O O . LEU A 1 72 ? -11.052 -9.277 6.522 1.00 97.00 72 LEU A O 1
ATOM 550 N N . ARG A 1 73 ? -12.570 -8.466 7.967 1.00 95.94 73 ARG A N 1
ATOM 551 C CA . ARG A 1 73 ? -13.489 -9.612 7.869 1.00 95.94 73 ARG A CA 1
ATOM 552 C C . ARG A 1 73 ? -14.267 -9.653 6.557 1.00 95.94 73 ARG A C 1
ATOM 554 O O . ARG A 1 73 ? -14.715 -10.724 6.174 1.00 95.94 73 ARG A O 1
ATOM 561 N N . ALA A 1 74 ? -14.490 -8.504 5.926 1.00 95.12 74 ALA A N 1
ATOM 562 C CA . ALA A 1 74 ? -15.216 -8.428 4.664 1.00 95.12 74 ALA A CA 1
ATOM 563 C C . ALA A 1 74 ? -14.305 -8.702 3.456 1.00 95.12 74 ALA A C 1
ATOM 565 O O . ALA A 1 74 ? -14.745 -9.326 2.498 1.00 95.12 74 ALA A O 1
ATOM 566 N N . GLU A 1 75 ? -13.056 -8.233 3.502 1.00 94.00 75 GLU A N 1
ATOM 567 C CA . GLU A 1 75 ? -12.157 -8.202 2.336 1.00 94.00 75 GLU A CA 1
ATOM 568 C C . GLU A 1 75 ? -11.000 -9.195 2.396 1.00 94.00 75 GLU A C 1
ATOM 570 O O . GLU A 1 75 ? -10.416 -9.510 1.362 1.00 94.00 75 GLU A O 1
ATOM 575 N N . GLU A 1 76 ? -10.628 -9.644 3.597 1.00 94.81 76 GLU A N 1
ATOM 576 C CA . GLU A 1 76 ? -9.514 -10.568 3.836 1.00 94.81 76 GLU A CA 1
ATOM 577 C C . GLU A 1 76 ? -8.225 -10.254 3.026 1.00 94.81 76 GLU A C 1
ATOM 579 O O . GLU A 1 76 ? -7.660 -11.141 2.381 1.00 94.81 76 GLU A O 1
ATOM 584 N N . PRO A 1 77 ? -7.695 -9.007 3.032 1.00 93.38 77 PRO A N 1
ATOM 585 C CA . PRO A 1 77 ? -6.602 -8.580 2.148 1.00 93.38 77 PRO A CA 1
ATOM 586 C C . PRO A 1 77 ? -5.213 -9.011 2.657 1.00 93.38 77 PRO A C 1
ATOM 588 O O . PRO A 1 77 ? -4.240 -8.255 2.600 1.00 93.38 77 PRO A O 1
ATOM 591 N N . TYR A 1 78 ? -5.095 -10.221 3.204 1.00 94.88 78 TYR A N 1
ATOM 592 C CA . TYR A 1 78 ? -3.899 -10.656 3.932 1.00 94.88 78 TYR A CA 1
ATOM 593 C C . TYR A 1 78 ? -2.677 -10.883 3.028 1.00 94.88 78 TYR A C 1
ATOM 595 O O . TYR A 1 78 ? -1.536 -10.925 3.492 1.00 94.88 78 TYR A O 1
ATOM 603 N N . ASP A 1 79 ? -2.904 -10.993 1.725 1.00 92.38 79 ASP A N 1
ATOM 604 C CA . ASP A 1 79 ? -1.896 -11.159 0.683 1.00 92.38 79 ASP A CA 1
ATOM 605 C C . ASP A 1 79 ? -1.485 -9.838 0.010 1.00 92.38 79 ASP A C 1
ATOM 607 O O . ASP A 1 79 ? -0.747 -9.856 -0.982 1.00 92.38 79 ASP A O 1
ATOM 611 N N . THR A 1 80 ? -1.940 -8.701 0.543 1.00 89.81 80 THR A N 1
ATOM 612 C CA . THR A 1 80 ? -1.781 -7.373 -0.058 1.00 89.81 80 THR A CA 1
ATOM 613 C C . THR A 1 80 ? -0.939 -6.468 0.839 1.00 89.81 80 THR A C 1
ATOM 615 O O . THR A 1 80 ? -1.169 -6.372 2.045 1.00 89.81 80 THR A O 1
ATOM 618 N N . ALA A 1 81 ? 0.067 -5.805 0.262 1.00 88.06 81 ALA A N 1
ATOM 619 C CA . ALA A 1 81 ? 0.884 -4.841 0.995 1.00 88.06 81 ALA A CA 1
ATOM 620 C C . ALA A 1 81 ? 0.027 -3.646 1.436 1.00 88.06 81 ALA A C 1
ATOM 622 O O . ALA A 1 81 ? -0.732 -3.093 0.646 1.00 88.06 81 ALA A O 1
ATOM 623 N N . GLY A 1 82 ? 0.121 -3.275 2.712 1.00 87.75 82 GLY A N 1
ATOM 624 C CA . GLY A 1 82 ? -0.712 -2.221 3.295 1.00 87.75 82 GLY A CA 1
ATOM 625 C C . GLY A 1 82 ? -2.123 -2.667 3.689 1.00 87.75 82 GLY A C 1
ATOM 626 O O . GLY A 1 82 ? -2.891 -1.843 4.175 1.00 87.75 82 GLY A O 1
ATOM 627 N N . SER A 1 83 ? -2.460 -3.956 3.534 1.00 92.25 83 SER A N 1
ATOM 628 C CA . SER A 1 83 ? -3.746 -4.530 3.955 1.00 92.25 83 SER A CA 1
ATOM 629 C C . SER A 1 83 ? -4.965 -3.797 3.381 1.00 92.25 83 SER A C 1
ATOM 631 O O . SER A 1 83 ? -6.011 -3.794 4.015 1.00 92.25 83 SER A O 1
ATOM 633 N N . ALA A 1 84 ? -4.845 -3.145 2.221 1.00 90.00 84 ALA A N 1
ATOM 634 C CA . ALA A 1 84 ? -5.920 -2.373 1.607 1.00 90.00 84 ALA A CA 1
ATOM 635 C C . ALA A 1 84 ? -5.885 -2.507 0.079 1.00 90.00 84 ALA A C 1
ATOM 637 O O . ALA A 1 84 ? -4.814 -2.451 -0.520 1.00 90.00 84 ALA A O 1
ATOM 638 N N . LYS A 1 85 ? -7.061 -2.653 -0.542 1.00 85.81 85 LYS A N 1
ATOM 639 C CA . LYS A 1 85 ? -7.250 -2.689 -2.005 1.00 85.81 85 LYS A CA 1
ATOM 640 C C . LYS A 1 85 ? -8.122 -1.511 -2.431 1.00 85.81 85 LYS A C 1
ATOM 642 O O . LYS A 1 85 ? -9.297 -1.461 -2.059 1.00 85.81 85 LYS A O 1
ATOM 647 N N . ALA A 1 86 ? -7.557 -0.548 -3.159 1.00 84.12 86 ALA A N 1
ATOM 648 C CA . ALA A 1 86 ? -8.287 0.650 -3.589 1.00 84.12 86 ALA A CA 1
ATOM 649 C C . ALA A 1 86 ? -9.417 0.319 -4.583 1.00 84.12 86 ALA A C 1
ATOM 651 O O . ALA A 1 86 ? -10.393 1.050 -4.686 1.00 84.12 86 ALA A O 1
ATOM 652 N N . GLU A 1 87 ? -9.319 -0.810 -5.276 1.00 84.94 87 GLU A N 1
ATOM 653 C CA . GLU A 1 87 ? -10.286 -1.310 -6.253 1.00 84.94 87 GLU A CA 1
ATOM 654 C C . GLU A 1 87 ? -11.505 -1.991 -5.603 1.00 84.94 87 GLU A C 1
ATOM 656 O O . GLU A 1 87 ? -12.427 -2.420 -6.294 1.00 84.94 87 GLU A O 1
ATOM 661 N N . SER A 1 88 ? -11.512 -2.146 -4.277 1.00 88.50 88 SER A N 1
ATOM 662 C CA . SER A 1 88 ? -12.574 -2.810 -3.504 1.00 88.50 88 SER A CA 1
ATOM 663 C C . SER A 1 88 ? -12.963 -1.945 -2.298 1.00 88.50 88 SER A C 1
ATOM 665 O O . SER A 1 88 ? -12.885 -0.717 -2.378 1.00 88.50 88 SER A O 1
ATOM 667 N N . LEU A 1 89 ? -13.382 -2.516 -1.161 1.00 91.56 89 LEU A N 1
ATOM 668 C CA . LEU A 1 89 ? -13.781 -1.692 -0.007 1.00 91.56 89 LEU A CA 1
ATOM 669 C C . LEU A 1 89 ? -12.626 -0.863 0.589 1.00 91.56 89 LEU A C 1
ATOM 671 O O . LEU A 1 89 ? -12.874 0.034 1.396 1.00 91.56 89 LEU A O 1
ATOM 675 N N . GLY A 1 90 ? -11.373 -1.113 0.192 1.00 88.56 90 GLY A N 1
ATOM 676 C CA . GLY A 1 90 ? -10.209 -0.388 0.701 1.00 88.56 90 GLY A CA 1
ATOM 677 C C . GLY A 1 90 ? -10.218 1.100 0.347 1.00 88.56 90 GLY A C 1
ATOM 678 O O . GLY A 1 90 ? -9.666 1.893 1.107 1.00 88.56 90 GLY A O 1
ATOM 679 N N . ILE A 1 91 ? -10.925 1.516 -0.714 1.00 92.12 91 ILE A N 1
ATOM 680 C CA . ILE A 1 91 ? -11.116 2.943 -1.032 1.00 92.12 91 ILE A CA 1
ATOM 681 C C . ILE A 1 91 ? -11.798 3.709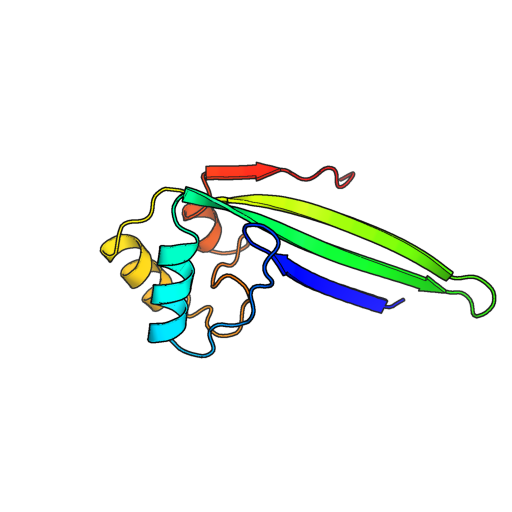 0.108 1.00 92.12 91 ILE A C 1
ATOM 683 O O . ILE A 1 91 ? -11.505 4.880 0.340 1.00 92.12 91 ILE A O 1
ATOM 687 N N . ALA A 1 92 ? -12.667 3.045 0.878 1.00 93.44 92 ALA A N 1
ATOM 688 C CA . ALA A 1 92 ? -13.359 3.660 2.006 1.00 93.44 92 ALA A CA 1
ATOM 689 C C . ALA A 1 92 ? -12.409 3.994 3.170 1.00 93.44 92 ALA A C 1
ATOM 691 O O . ALA A 1 92 ? -12.720 4.863 3.987 1.00 93.44 92 ALA A O 1
ATOM 692 N N . LEU A 1 93 ? -11.242 3.342 3.237 1.00 95.56 93 LEU A N 1
ATOM 693 C CA . LEU A 1 93 ? -10.198 3.631 4.223 1.00 95.56 93 LEU A CA 1
ATOM 694 C C . LEU A 1 93 ? -9.381 4.876 3.854 1.00 95.56 93 LEU A C 1
ATOM 696 O O . LEU A 1 93 ? -8.695 5.432 4.713 1.00 95.56 93 LEU A O 1
ATOM 700 N N . MET A 1 94 ? -9.460 5.329 2.601 1.00 95.44 94 MET A N 1
ATOM 701 C CA . MET A 1 94 ? -8.663 6.430 2.076 1.00 95.44 94 MET A CA 1
ATOM 702 C C . MET A 1 94 ? -9.406 7.767 2.211 1.00 95.44 94 MET A C 1
ATOM 704 O O . MET A 1 94 ? -10.616 7.887 1.994 1.00 95.44 94 MET A O 1
ATOM 708 N N . GLU A 1 95 ? -8.675 8.790 2.638 1.00 96.81 95 GLU A N 1
ATOM 709 C CA . GLU A 1 95 ? -9.097 10.190 2.649 1.00 96.81 95 GLU A CA 1
ATOM 710 C C . GLU A 1 95 ? -8.854 10.823 1.275 1.00 96.81 95 GLU A C 1
ATOM 712 O O . GLU A 1 95 ? -9.717 11.534 0.766 1.00 96.81 95 GLU A O 1
ATOM 717 N N . SER A 1 96 ? -7.705 10.530 0.662 1.00 95.75 96 SER A N 1
ATOM 718 C CA . SER A 1 96 ? -7.352 10.980 -0.683 1.00 95.75 96 SER A CA 1
ATOM 719 C C . SER A 1 96 ? -6.351 10.034 -1.346 1.00 95.75 96 SER A C 1
ATOM 721 O O . SER A 1 96 ? -5.574 9.358 -0.670 1.00 95.75 96 SER A O 1
ATOM 723 N N . ILE A 1 97 ? -6.360 10.028 -2.679 1.00 94.44 97 ILE A N 1
ATOM 724 C CA . ILE A 1 97 ? -5.347 9.397 -3.527 1.00 94.44 97 ILE A CA 1
ATOM 725 C C . ILE A 1 97 ? -4.808 10.483 -4.454 1.00 94.44 97 ILE A C 1
ATOM 727 O O . ILE A 1 97 ? -5.588 11.218 -5.060 1.00 94.44 97 ILE A O 1
ATOM 731 N N . GLN A 1 98 ? -3.489 10.612 -4.533 1.00 94.50 98 GLN A N 1
ATOM 732 C CA . GLN A 1 98 ? -2.801 11.545 -5.420 1.00 94.50 98 GLN A CA 1
ATOM 733 C C . GLN A 1 98 ? -1.794 10.774 -6.263 1.00 94.50 98 GLN A C 1
ATOM 735 O O . GLN A 1 98 ? -0.969 10.041 -5.722 1.00 94.50 98 GLN A O 1
ATOM 740 N N . SER A 1 99 ? -1.862 10.947 -7.575 1.00 89.19 99 SER A N 1
ATOM 741 C CA . SER A 1 99 ? -0.916 10.380 -8.529 1.00 89.19 99 SER A CA 1
ATOM 742 C C . SER A 1 99 ? -0.740 11.365 -9.676 1.00 89.19 99 SER A C 1
ATOM 744 O O . SER A 1 99 ? -1.704 12.025 -10.065 1.00 89.19 99 SER A O 1
ATOM 746 N N . ASP A 1 100 ? 0.478 11.434 -10.203 1.00 81.38 100 ASP A N 1
ATOM 747 C CA . ASP A 1 100 ? 0.817 12.222 -11.391 1.00 81.38 100 ASP A CA 1
ATOM 748 C C . ASP A 1 100 ? 0.838 11.339 -12.659 1.00 81.38 100 ASP A C 1
ATOM 750 O O . ASP A 1 100 ? 1.412 11.721 -13.679 1.00 81.38 100 ASP A O 1
ATOM 754 N N . ASP A 1 101 ? 0.239 10.142 -12.586 1.00 73.56 101 ASP A N 1
ATOM 755 C CA . ASP A 1 101 ? 0.072 9.224 -13.715 1.00 73.56 101 ASP A CA 1
ATOM 756 C C . ASP A 1 101 ? -0.808 9.869 -14.807 1.00 73.56 101 ASP A C 1
ATOM 758 O O . ASP A 1 101 ? -1.963 10.218 -14.531 1.00 73.56 101 ASP A O 1
ATOM 762 N N . PRO A 1 102 ? -0.294 10.087 -16.033 1.00 63.16 102 PRO A N 1
ATOM 763 C CA . PRO A 1 102 ? -1.093 10.628 -17.122 1.00 63.16 102 PRO A CA 1
ATOM 764 C C . PRO A 1 102 ? -2.118 9.585 -17.598 1.00 63.16 102 PRO A C 1
ATOM 766 O O . PRO A 1 102 ? -1.764 8.637 -18.296 1.00 63.16 102 PRO A O 1
ATOM 769 N N . THR A 1 103 ? -3.391 9.779 -17.237 1.00 50.00 103 THR A N 1
ATOM 770 C CA . THR A 1 103 ? -4.538 9.003 -17.754 1.00 50.00 103 THR A CA 1
ATOM 771 C C . THR A 1 103 ? -4.847 9.296 -19.213 1.00 50.00 103 THR A C 1
ATOM 773 O O . THR A 1 103 ? -4.860 10.503 -19.560 1.00 50.00 103 THR A O 1
#

Sequence (103 aa):
IGSDQVATVDGQPIGKPGDFTRAQAQLRALSGQIVEFHSALAVTDGHRVEKADIVTRCKFRRLSDQAIDAYLRAEEPYDTAGSAKAESLGIALMESIQSDDPT

Solvent-accessible surface area (backbone atoms only — not comparable to full-atom values): 5835 Å² total; per-residue (Å²): 111,51,72,53,75,51,34,26,46,93,87,40,79,41,60,53,42,71,37,70,71,46,27,53,53,47,45,59,70,41,38,56,33,59,35,39,37,39,43,36,40,37,43,58,84,88,85,56,75,50,74,52,75,48,62,34,40,36,30,28,33,80,68,50,72,69,58,51,53,56,47,47,74,74,65,61,42,25,86,29,50,67,49,53,44,68,94,51,78,32,42,77,51,42,70,47,78,49,64,85,75,87,126

Nearest PDB structures (foldseek):
  4jhc-assembly1_A  TM=9.587E-01  e=8.137E-11  Escherichia coli K-12
  4p0e-assembly1_A  TM=9.344E-01  e=7.056E-09  Escherichia coli K-12
  4heb-assembly1_A  TM=9.331E-01  e=3.000E-08  Bacillus subtilis
  4heb-assembly1_B  TM=9.095E-01  e=5.824E-08  Bacillus subtilis
  1exc-assembly1_A  TM=9.111E-01  e=2.195E-07  Bacillus subtilis

Mean predicted aligned error: 3.55 Å

Sec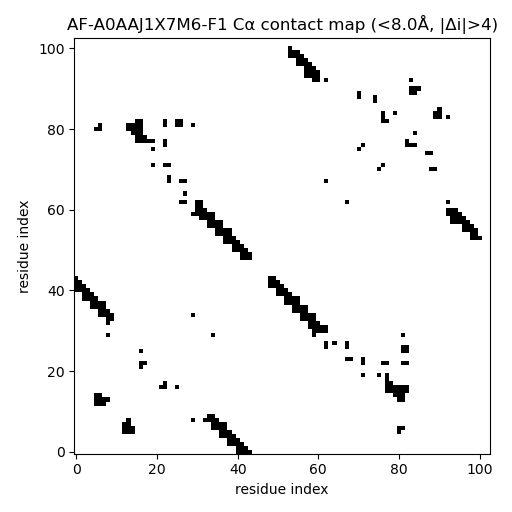ondary structure (DSSP, 8-state):
-EEEEEEEETTEEE----SHHHHHHHHHHHTTPEEEEEEEEEEE-SS-EEEEEEEEEEEEP---HHHHHHHHHHH--TTSGGG--TTTGGGGGEEEEE-----

Radius of gyration: 15.13 Å; Cα contacts (8 Å, |Δi|>4): 194; chains: 1; bounding box: 35×25×42 Å

Foldseek 3Di:
DDKDKWKDFPNHTFAQLQDLVSLLVLLQVLAQTKMWMWIKDWDDPPPDIDIDIWIKIFGFHRDDSVRSNVVCVVPVQRRDGSSADCVPCSVVRTPDIDTPDDD

pLDDT: mean 93.82, std 6.55, range [50.0, 97.94]